Protein AF-A0A7Y4SU28-F1 (afdb_monomer)

Foldseek 3Di:
DDDPDPDPQDFDDLVVVCVLLVHDQDPVLVVVVPDPDPDDDDPDDDVNCVLVSLLSVVLSQCPRPDPDGDDAQDDPDPVVSVSSVVSNVVSCCVRPVPD

Secondary structure (DSSP, 8-state):
---------PPP-HHHHHHHTT----HHHHHHHH---SS------TTS-HHHHHHHHHHHHHHS--S--------SSHHHHHHHHHHHHHHHHHH-TT-

Mean predicted aligned error: 6.08 Å

Structure (mmCIF, N/CA/C/O backbone):
data_AF-A0A7Y4SU28-F1
#
_entry.id   AF-A0A7Y4SU28-F1
#
loop_
_atom_site.group_PDB
_atom_site.id
_atom_site.type_symbol
_atom_site.label_atom_id
_atom_site.label_alt_id
_atom_site.label_comp_id
_atom_site.label_asym_id
_atom_site.label_entity_id
_atom_site.label_seq_id
_atom_site.pdbx_PDB_ins_code
_atom_site.Cartn_x
_atom_site.Cartn_y
_atom_site.Cartn_z
_atom_site.occupancy
_atom_site.B_iso_or_equiv
_atom_site.auth_seq_id
_atom_site.auth_comp_id
_atom_site.auth_asym_id
_atom_site.auth_atom_id
_atom_site.pdbx_PDB_model_num
ATOM 1 N N . MET A 1 1 ? -8.095 -8.531 41.254 1.00 40.12 1 MET A N 1
ATOM 2 C CA . MET A 1 1 ? -8.417 -9.272 40.015 1.00 40.12 1 MET A CA 1
ATOM 3 C C . MET A 1 1 ? -9.547 -8.538 39.311 1.00 40.12 1 MET A C 1
ATOM 5 O O . MET A 1 1 ? -10.706 -8.822 39.564 1.00 40.12 1 MET A O 1
ATOM 9 N N . THR A 1 2 ? -9.220 -7.529 38.511 1.00 44.91 2 THR A N 1
ATOM 10 C CA . THR A 1 2 ? -10.181 -6.822 37.656 1.00 44.91 2 THR A CA 1
ATOM 11 C C . THR A 1 2 ? -9.969 -7.317 36.232 1.00 44.91 2 THR A C 1
ATOM 13 O O . THR A 1 2 ? -8.898 -7.145 35.657 1.00 44.91 2 THR A O 1
ATOM 16 N N . SER A 1 3 ? -10.965 -8.024 35.706 1.00 41.09 3 SER A N 1
ATOM 17 C CA . SER A 1 3 ? -10.998 -8.529 34.335 1.00 41.09 3 SER A CA 1
ATOM 18 C C . SER A 1 3 ? -10.839 -7.376 33.336 1.00 41.09 3 SER A C 1
ATOM 20 O O . SER A 1 3 ? -11.476 -6.340 33.538 1.00 41.09 3 SER A O 1
ATOM 22 N N . PRO A 1 4 ? -10.057 -7.511 32.248 1.00 55.66 4 PRO A N 1
ATOM 23 C CA . PRO A 1 4 ? -10.089 -6.518 31.190 1.00 55.66 4 PRO A CA 1
ATOM 24 C C . PRO A 1 4 ? -11.442 -6.626 30.483 1.00 55.66 4 PRO A C 1
ATOM 26 O O . PRO A 1 4 ? -11.749 -7.619 29.823 1.00 55.66 4 PRO A O 1
ATOM 29 N N . THR A 1 5 ? -12.267 -5.597 30.664 1.00 49.91 5 THR A N 1
ATOM 30 C CA . THR A 1 5 ? -13.434 -5.294 29.839 1.00 49.91 5 THR A CA 1
ATOM 31 C C . THR A 1 5 ? -13.024 -5.437 28.378 1.00 49.91 5 THR A C 1
ATOM 33 O O . THR A 1 5 ? -12.136 -4.726 27.912 1.00 49.91 5 THR A O 1
ATOM 36 N N . GLY A 1 6 ? -13.615 -6.400 27.672 1.00 52.44 6 GLY A N 1
ATOM 37 C CA . GLY A 1 6 ? -13.301 -6.659 26.274 1.00 52.44 6 GLY A CA 1
ATOM 38 C C . GLY A 1 6 ? -13.628 -5.439 25.422 1.00 52.44 6 GLY A C 1
ATOM 39 O O . GLY A 1 6 ? -14.776 -5.245 25.027 1.00 52.44 6 GLY A O 1
ATOM 40 N N . THR A 1 7 ? -12.619 -4.618 25.131 1.00 57.06 7 THR A N 1
ATOM 41 C CA . THR A 1 7 ? -12.693 -3.578 24.109 1.00 57.06 7 THR A CA 1
ATOM 42 C C . THR A 1 7 ? -13.054 -4.270 22.807 1.00 57.06 7 THR A C 1
ATOM 44 O O . THR A 1 7 ? -12.282 -5.070 22.276 1.00 57.06 7 THR A O 1
ATOM 47 N N . ARG A 1 8 ? -14.257 -4.006 22.299 1.00 54.00 8 ARG A N 1
ATOM 48 C CA . ARG A 1 8 ? -14.666 -4.460 20.973 1.00 54.00 8 ARG A CA 1
ATOM 49 C C . ARG A 1 8 ? -13.667 -3.857 19.990 1.00 54.00 8 ARG A C 1
ATOM 51 O O . ARG A 1 8 ? -13.690 -2.653 19.762 1.00 54.00 8 ARG A O 1
ATOM 58 N N . ALA A 1 9 ? -12.747 -4.673 19.480 1.00 63.03 9 ALA A N 1
ATOM 59 C CA . ALA A 1 9 ? -11.752 -4.223 18.521 1.00 63.03 9 ALA A CA 1
ATOM 60 C C . ALA A 1 9 ? -12.492 -3.769 17.259 1.00 63.03 9 ALA A C 1
ATOM 62 O O . ALA A 1 9 ? -12.958 -4.596 16.469 1.00 63.03 9 ALA A O 1
ATOM 63 N N . PHE A 1 10 ? -12.665 -2.457 17.108 1.00 72.94 10 PHE A N 1
ATOM 64 C CA . PHE A 1 10 ? -13.098 -1.876 15.850 1.00 72.94 10 PHE A CA 1
ATOM 65 C C . PHE A 1 10 ? -12.080 -2.318 14.801 1.00 72.94 10 PHE A C 1
ATOM 67 O O . PHE A 1 10 ? -10.883 -2.147 14.997 1.00 72.94 10 PHE A O 1
ATOM 74 N N . ARG A 1 11 ? -12.545 -2.977 13.739 1.00 81.69 11 ARG A N 1
ATOM 75 C CA . ARG A 1 11 ? -11.700 -3.297 12.589 1.00 81.69 11 ARG A CA 1
ATOM 76 C C . ARG A 1 11 ? -12.036 -2.339 11.473 1.00 81.69 11 ARG A C 1
ATOM 78 O O . ARG A 1 11 ? -13.215 -2.093 11.223 1.00 81.69 11 ARG A O 1
ATOM 85 N N . LEU A 1 12 ? -11.009 -1.829 10.809 1.00 90.00 12 LEU A N 1
ATOM 86 C CA . LEU A 1 12 ? -11.193 -0.975 9.650 1.00 90.00 12 LEU A CA 1
ATOM 87 C C . LEU A 1 12 ? -11.743 -1.803 8.478 1.00 90.00 12 LEU A C 1
ATOM 89 O O . LEU A 1 12 ? -11.192 -2.847 8.114 1.00 90.00 12 LEU A O 1
ATOM 93 N N . ASP A 1 13 ? -12.836 -1.334 7.874 1.00 93.62 13 ASP A N 1
ATOM 94 C CA . ASP A 1 13 ? -13.298 -1.861 6.592 1.00 93.62 13 ASP A CA 1
ATOM 95 C C . ASP A 1 13 ? -12.499 -1.198 5.467 1.00 93.62 13 ASP A C 1
ATOM 97 O O . ASP A 1 13 ? -12.669 -0.018 5.156 1.00 93.62 13 ASP A O 1
ATOM 101 N N . LYS A 1 14 ? -11.603 -1.977 4.852 1.00 94.88 14 LYS A N 1
ATOM 102 C CA . LYS A 1 14 ? -10.738 -1.482 3.779 1.00 94.88 14 LYS A CA 1
ATOM 103 C C . LYS A 1 14 ? -11.522 -1.039 2.551 1.00 94.88 14 LYS A C 1
ATOM 105 O O . LYS A 1 14 ? -11.095 -0.105 1.888 1.00 94.88 14 LYS A O 1
ATOM 110 N N . LEU A 1 15 ? -12.633 -1.698 2.218 1.00 94.62 15 LEU A N 1
ATOM 111 C CA . LEU A 1 15 ? -13.385 -1.359 1.010 1.00 94.62 15 LEU A CA 1
ATOM 112 C C . LEU A 1 15 ? -14.117 -0.029 1.180 1.00 94.62 15 LEU A C 1
ATOM 114 O O . LEU A 1 15 ? -14.047 0.795 0.272 1.00 94.62 15 LEU A O 1
ATOM 118 N N . ALA A 1 16 ? -14.716 0.201 2.351 1.00 94.00 16 ALA A N 1
ATOM 119 C CA . ALA A 1 16 ? -15.311 1.492 2.692 1.00 94.00 16 ALA A CA 1
ATOM 120 C C . ALA A 1 16 ? -14.253 2.610 2.688 1.00 94.00 16 ALA A C 1
ATOM 122 O O . ALA A 1 16 ? -14.429 3.625 2.021 1.00 94.00 16 ALA A O 1
ATOM 123 N N . LEU A 1 17 ? -13.088 2.372 3.310 1.00 93.69 17 LEU A N 1
ATOM 124 C CA . LEU A 1 17 ? -11.968 3.319 3.267 1.00 93.69 17 LEU A CA 1
ATOM 125 C C . LEU A 1 17 ? -11.562 3.666 1.826 1.00 93.69 17 LEU A C 1
ATOM 127 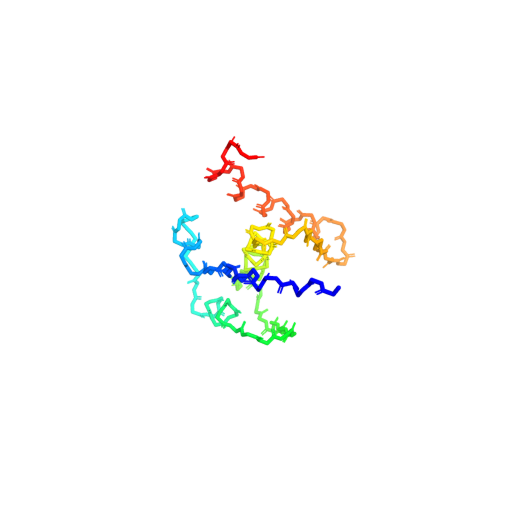O O . LEU A 1 17 ? -11.302 4.820 1.500 1.00 93.69 17 LEU A O 1
ATOM 131 N N . PHE A 1 18 ? -11.461 2.673 0.945 1.00 95.00 18 PHE A N 1
ATOM 132 C CA . PHE A 1 18 ? -11.064 2.909 -0.443 1.00 95.00 18 PHE A CA 1
ATOM 133 C C . PHE A 1 18 ? -12.112 3.688 -1.233 1.00 95.00 18 PHE A C 1
ATOM 135 O O . PHE A 1 18 ? -11.747 4.469 -2.115 1.00 95.00 18 PHE A O 1
ATOM 142 N N . GLU A 1 19 ? -13.389 3.502 -0.915 1.00 94.31 19 GLU A N 1
ATOM 143 C CA . GLU A 1 19 ? -14.469 4.299 -1.476 1.00 94.31 19 GLU A CA 1
ATOM 144 C C . GLU A 1 19 ? -14.333 5.775 -1.081 1.00 94.31 19 GLU A C 1
ATOM 146 O O . GLU A 1 19 ? -14.302 6.624 -1.980 1.00 94.31 19 GLU A O 1
ATOM 151 N N . ASP A 1 20 ? -14.121 6.053 0.210 1.00 92.06 20 ASP A N 1
ATOM 152 C CA . ASP A 1 20 ? -13.913 7.399 0.764 1.00 92.06 20 ASP A CA 1
ATOM 153 C C . ASP A 1 20 ? -12.684 8.091 0.155 1.00 92.06 20 AS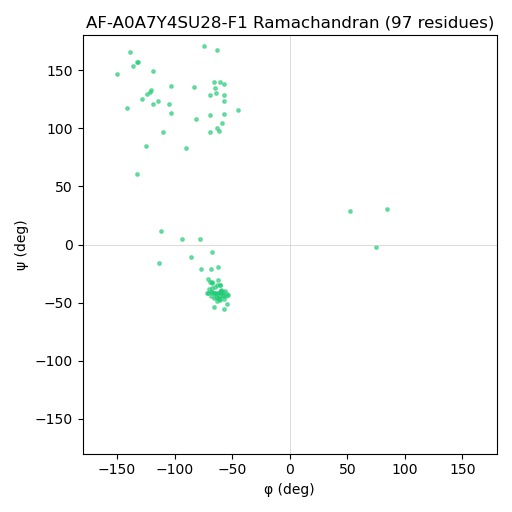P A C 1
ATOM 155 O O . ASP A 1 20 ? -12.725 9.263 -0.230 1.00 92.06 20 ASP A O 1
ATOM 159 N N . LEU A 1 21 ? -11.592 7.340 -0.019 1.00 91.75 21 LEU A N 1
ATOM 160 C CA . LEU A 1 21 ? -10.352 7.812 -0.644 1.00 91.75 21 LEU A CA 1
ATOM 161 C C . LEU A 1 21 ? -10.425 7.881 -2.179 1.00 91.75 21 LEU A C 1
ATOM 163 O O . LEU A 1 21 ? -9.413 8.138 -2.837 1.00 91.75 21 LEU A O 1
ATOM 167 N N . LYS A 1 22 ? -11.596 7.611 -2.775 1.00 93.50 22 LYS A N 1
ATOM 168 C CA . LYS A 1 22 ? -11.824 7.584 -4.232 1.00 93.50 22 LYS A CA 1
ATOM 169 C C . LYS A 1 22 ? -10.824 6.694 -4.983 1.00 93.50 22 LYS A C 1
ATOM 171 O O . LYS A 1 22 ? -10.537 6.913 -6.160 1.00 93.50 22 LYS A O 1
ATOM 176 N N . TYR A 1 23 ? -10.313 5.664 -4.316 1.00 94.94 23 TYR A N 1
ATOM 177 C CA . TYR A 1 23 ? -9.465 4.644 -4.910 1.00 94.94 23 TYR A CA 1
ATOM 178 C C . TYR A 1 23 ? -10.349 3.587 -5.583 1.00 94.94 23 TYR A C 1
ATOM 180 O O . TYR A 1 23 ? -11.380 3.167 -5.055 1.00 94.94 23 TYR A O 1
ATOM 188 N N . ARG A 1 24 ? -9.979 3.187 -6.801 1.00 95.81 24 ARG A N 1
ATOM 189 C CA . ARG A 1 24 ? -10.710 2.202 -7.608 1.00 95.81 24 ARG A CA 1
ATOM 190 C C . ARG A 1 24 ? -9.747 1.075 -7.993 1.00 95.81 24 ARG A C 1
ATOM 192 O O . ARG A 1 24 ? -9.128 1.156 -9.053 1.00 95.81 24 ARG A O 1
ATOM 199 N N . PRO A 1 25 ? -9.557 0.064 -7.122 1.00 96.88 25 PRO A N 1
ATOM 200 C CA . PRO A 1 25 ? -8.698 -1.067 -7.440 1.00 96.88 25 PRO A CA 1
ATOM 201 C C . PRO A 1 25 ? -9.300 -1.877 -8.588 1.00 96.88 25 PRO A C 1
ATOM 203 O O . PRO A 1 25 ? -10.504 -2.133 -8.611 1.00 96.88 25 PRO A O 1
ATOM 206 N N . HIS A 1 26 ? -8.461 -2.339 -9.510 1.00 97.25 26 HIS A N 1
ATOM 207 C CA . HIS A 1 26 ? -8.891 -3.347 -10.480 1.00 97.25 26 HIS A CA 1
ATOM 208 C C . HIS A 1 26 ? -9.007 -4.730 -9.806 1.00 97.25 26 HIS A C 1
ATOM 210 O O . HIS A 1 26 ? -8.561 -4.926 -8.674 1.00 97.25 26 HIS A O 1
ATOM 216 N N . GLU A 1 27 ? -9.564 -5.720 -10.506 1.00 97.00 27 GLU A N 1
ATOM 217 C CA . GLU A 1 27 ? -9.917 -7.028 -9.923 1.00 97.00 27 GLU A CA 1
ATOM 218 C C . GLU A 1 27 ? -8.757 -7.731 -9.197 1.00 97.00 27 GLU A C 1
ATOM 220 O O . GLU A 1 27 ? -8.916 -8.219 -8.077 1.00 97.00 27 GLU A O 1
ATOM 225 N N . GLY A 1 28 ? -7.561 -7.723 -9.789 1.00 96.50 28 GLY A N 1
ATOM 226 C CA . GLY A 1 28 ? -6.362 -8.293 -9.172 1.00 96.50 28 GLY A CA 1
ATOM 227 C C . GLY A 1 28 ? -5.960 -7.606 -7.860 1.00 96.50 28 GLY A C 1
ATOM 228 O O . GLY A 1 28 ? -5.615 -8.282 -6.893 1.00 96.50 28 GLY A O 1
ATOM 229 N N . GLN A 1 29 ? -6.036 -6.275 -7.792 1.00 97.62 29 GLN A N 1
ATOM 230 C CA . GLN A 1 29 ? -5.776 -5.526 -6.556 1.00 97.62 29 GLN A CA 1
ATOM 231 C C . GLN A 1 29 ? -6.856 -5.804 -5.514 1.00 97.62 29 GLN A C 1
ATOM 233 O O . GLN A 1 29 ? -6.553 -6.028 -4.344 1.00 97.62 29 GLN A O 1
ATOM 238 N N . LEU A 1 30 ? -8.117 -5.872 -5.940 1.00 97.44 30 LEU A N 1
ATOM 239 C CA . LEU A 1 30 ? -9.239 -6.183 -5.063 1.00 97.44 30 LEU A CA 1
ATOM 240 C C . LEU A 1 30 ? -9.083 -7.560 -4.400 1.00 97.44 30 LEU A C 1
ATOM 242 O O . LEU A 1 30 ? -9.349 -7.694 -3.205 1.00 97.44 30 LEU A O 1
ATOM 246 N N . ALA A 1 31 ? -8.589 -8.562 -5.134 1.00 96.88 31 ALA A N 1
ATOM 247 C CA . ALA A 1 31 ? -8.272 -9.877 -4.577 1.00 96.88 31 ALA A CA 1
ATOM 248 C C . ALA A 1 31 ? -7.202 -9.795 -3.471 1.00 96.88 31 ALA A C 1
ATOM 250 O O . ALA A 1 31 ? -7.343 -10.417 -2.415 1.00 96.88 31 ALA A O 1
ATOM 251 N N . VAL A 1 32 ? -6.166 -8.972 -3.663 1.00 97.19 32 VAL A N 1
ATOM 252 C CA . VAL A 1 32 ? -5.121 -8.734 -2.653 1.00 97.19 32 VAL A CA 1
ATOM 253 C C . VAL A 1 32 ? -5.693 -8.031 -1.425 1.00 97.19 32 VAL A C 1
ATOM 255 O O . VAL A 1 32 ? -5.425 -8.456 -0.298 1.00 97.19 32 VAL A O 1
ATOM 258 N N . HIS A 1 33 ? -6.505 -6.993 -1.624 1.00 97.12 33 HIS A N 1
ATOM 259 C CA . HIS A 1 33 ? -7.119 -6.224 -0.546 1.00 97.12 33 HIS A CA 1
ATOM 260 C C . HIS A 1 33 ? -8.109 -7.055 0.283 1.00 97.12 33 HIS A C 1
ATOM 262 O O . HIS A 1 33 ? -8.150 -6.920 1.504 1.00 97.12 33 HIS A O 1
ATOM 268 N N . ARG A 1 34 ? -8.869 -7.960 -0.343 1.00 96.25 34 ARG A N 1
ATOM 269 C CA . ARG A 1 34 ? -9.815 -8.853 0.352 1.00 96.25 34 ARG A CA 1
ATOM 270 C C . ARG A 1 34 ? -9.143 -10.031 1.056 1.00 96.25 34 ARG A C 1
ATOM 272 O O . ARG A 1 34 ? -9.734 -10.616 1.963 1.00 96.25 34 ARG A O 1
ATOM 279 N N . SER A 1 35 ? -7.927 -10.393 0.651 1.00 96.69 35 SER A N 1
ATOM 280 C CA . SER A 1 35 ? -7.210 -11.518 1.243 1.00 96.69 35 SER A CA 1
ATOM 281 C C . SER A 1 35 ? -6.886 -11.268 2.718 1.00 96.69 35 SER A C 1
ATOM 283 O O . SER A 1 35 ? -6.329 -10.235 3.089 1.00 96.69 35 SER A O 1
ATOM 285 N N . LYS A 1 36 ? -7.211 -12.259 3.556 1.00 94.12 36 LYS A N 1
ATOM 286 C CA . LYS A 1 36 ? -6.896 -12.294 4.995 1.00 94.12 36 LYS A CA 1
ATOM 287 C C . LYS A 1 36 ? -5.580 -13.022 5.295 1.00 94.12 36 LYS A C 1
ATOM 289 O O . LYS A 1 36 ? -5.255 -13.241 6.459 1.00 94.12 36 LYS A O 1
ATOM 294 N N . ALA A 1 37 ? -4.846 -13.443 4.263 1.00 95.88 37 ALA A N 1
ATOM 295 C CA . ALA A 1 37 ? -3.587 -14.152 4.439 1.00 95.88 37 ALA A CA 1
ATOM 296 C C . ALA A 1 37 ? -2.542 -13.246 5.107 1.00 95.88 37 ALA A C 1
ATOM 298 O O . ALA A 1 37 ? -2.345 -12.102 4.696 1.00 95.88 37 ALA A O 1
ATOM 299 N N . LEU A 1 38 ? -1.831 -13.788 6.101 1.00 93.38 38 LEU A N 1
ATOM 300 C CA . LEU A 1 38 ? -0.761 -13.076 6.812 1.00 93.38 38 LEU A CA 1
ATOM 301 C C . LEU A 1 38 ? 0.378 -12.650 5.876 1.00 93.38 38 LEU A C 1
ATOM 303 O O . LEU A 1 38 ? 0.982 -11.599 6.063 1.00 93.38 38 LEU A O 1
ATOM 307 N N . ARG A 1 39 ? 0.667 -13.471 4.862 1.00 96.00 39 ARG A N 1
ATOM 308 C CA . ARG A 1 39 ? 1.690 -13.220 3.843 1.00 96.00 39 ARG A CA 1
ATOM 309 C C . ARG A 1 39 ? 1.034 -13.287 2.474 1.00 96.00 39 ARG A C 1
ATOM 311 O O . ARG A 1 39 ? 0.321 -14.241 2.177 1.00 96.00 39 ARG A O 1
ATOM 318 N N . ARG A 1 40 ? 1.269 -12.267 1.653 1.00 96.50 40 ARG A N 1
ATOM 319 C CA . ARG A 1 40 ? 0.724 -12.148 0.298 1.00 96.50 40 ARG A CA 1
ATOM 320 C C . ARG A 1 40 ? 1.882 -11.875 -0.650 1.00 96.50 40 ARG A C 1
ATOM 322 O O . ARG A 1 40 ? 2.641 -10.938 -0.426 1.00 96.50 40 ARG A O 1
ATOM 329 N N . VAL A 1 41 ? 2.019 -12.707 -1.678 1.00 96.00 41 VAL A N 1
ATOM 330 C CA . VAL A 1 41 ? 3.074 -12.595 -2.692 1.00 96.00 41 VAL A CA 1
ATOM 331 C C . VAL A 1 41 ? 2.413 -12.277 -4.025 1.00 96.00 41 VAL A C 1
ATOM 333 O O . VAL A 1 41 ? 1.522 -12.999 -4.462 1.00 96.00 41 VAL A O 1
ATOM 336 N N . LEU A 1 42 ? 2.822 -11.173 -4.649 1.00 95.75 42 LEU A N 1
ATOM 337 C CA .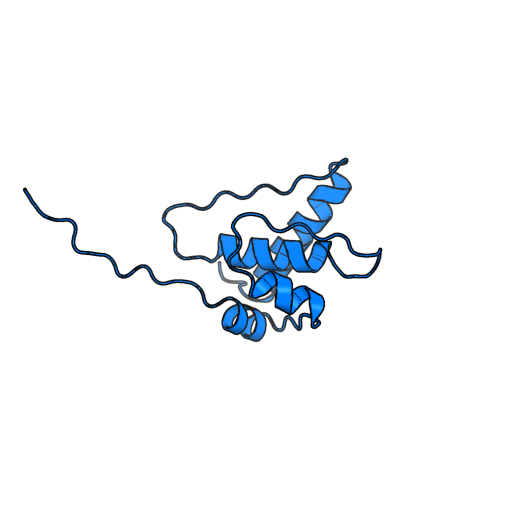 LEU A 1 42 ? 2.247 -10.684 -5.902 1.00 95.75 42 LEU A CA 1
ATOM 338 C C . LEU A 1 42 ? 3.269 -10.856 -7.033 1.00 95.75 42 LEU A C 1
ATOM 340 O O . LEU A 1 42 ? 4.138 -10.005 -7.230 1.00 95.75 42 LEU A O 1
ATOM 344 N N . ALA A 1 43 ? 3.150 -11.942 -7.796 1.00 95.44 43 ALA A N 1
ATOM 345 C CA . ALA A 1 43 ? 3.930 -12.171 -9.012 1.00 95.44 43 ALA A CA 1
ATOM 346 C C . ALA A 1 43 ? 3.185 -11.590 -10.226 1.00 95.44 43 ALA A C 1
ATOM 348 O O . ALA A 1 43 ? 2.432 -12.283 -10.906 1.00 95.44 43 ALA A O 1
ATOM 349 N N . CYS A 1 44 ? 3.335 -10.284 -10.461 1.00 94.94 44 CYS A N 1
ATOM 350 C CA . CYS A 1 44 ? 2.582 -9.564 -11.494 1.00 94.94 44 CYS A CA 1
ATOM 351 C C . CYS A 1 44 ? 3.487 -8.672 -12.356 1.00 94.94 44 CYS A C 1
ATOM 353 O O . CYS A 1 44 ? 4.542 -8.220 -11.903 1.00 94.94 44 CYS A O 1
ATOM 355 N N . GLY A 1 45 ? 3.041 -8.345 -13.573 1.00 94.56 45 GLY A N 1
ATOM 356 C CA . GLY A 1 45 ? 3.800 -7.544 -14.539 1.00 94.56 45 GLY A CA 1
ATOM 357 C C . GLY A 1 45 ? 4.107 -6.101 -14.108 1.00 94.56 45 GLY A C 1
ATOM 358 O O . GLY A 1 45 ? 3.559 -5.560 -13.136 1.00 94.56 45 GLY A O 1
ATOM 359 N N . VAL A 1 46 ? 5.010 -5.453 -14.849 1.00 89.38 46 VAL A N 1
ATOM 360 C CA . VAL A 1 46 ? 5.176 -3.989 -14.831 1.00 89.38 46 VAL A CA 1
ATOM 361 C C . VAL A 1 46 ? 3.849 -3.366 -15.288 1.00 89.38 46 VAL A C 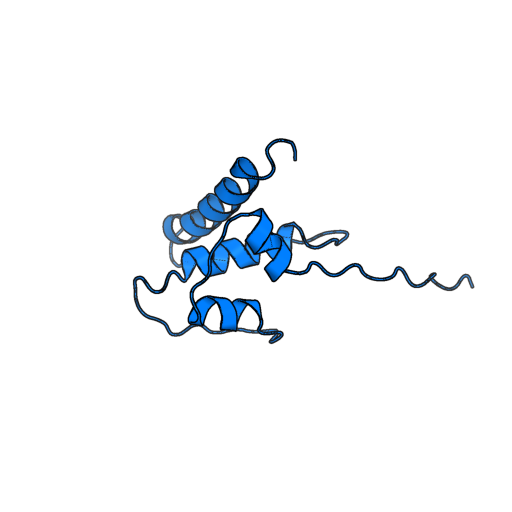1
ATOM 363 O O . VAL A 1 46 ? 3.202 -3.919 -16.163 1.00 89.38 46 VAL A O 1
ATOM 366 N N . ARG A 1 47 ? 3.381 -2.265 -14.694 1.00 92.81 47 ARG A N 1
ATOM 367 C CA . ARG A 1 47 ? 2.032 -1.671 -14.916 1.00 92.81 47 ARG A CA 1
ATOM 368 C C . ARG A 1 47 ? 0.828 -2.367 -14.275 1.00 92.81 47 ARG A C 1
ATOM 370 O O . ARG A 1 47 ? -0.255 -1.804 -14.318 1.00 92.81 47 ARG A O 1
ATOM 377 N N . TRP A 1 48 ? 1.001 -3.487 -13.575 1.00 97.19 48 TRP A N 1
ATOM 378 C CA . TRP A 1 48 ? -0.088 -4.033 -12.746 1.00 97.19 48 TRP A CA 1
ATOM 379 C C . TRP A 1 48 ? -0.506 -3.07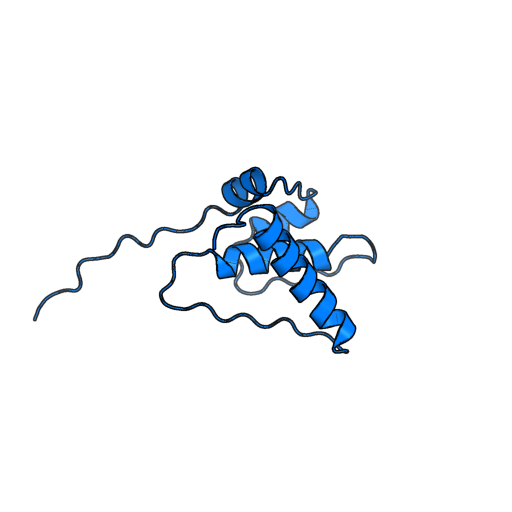8 -11.604 1.00 97.19 48 TRP A C 1
ATOM 381 O O . TRP A 1 48 ? -1.575 -3.204 -11.031 1.00 97.19 48 TRP A O 1
ATOM 391 N N . GLY A 1 49 ? 0.345 -2.113 -11.239 1.00 95.62 49 GLY A N 1
ATOM 392 C CA . GLY A 1 49 ? 0.047 -1.169 -10.154 1.00 95.62 49 GLY A CA 1
ATOM 393 C C . GLY A 1 49 ? 0.395 -1.704 -8.763 1.00 95.62 49 GLY A C 1
ATOM 394 O O . GLY A 1 49 ? -0.237 -1.333 -7.779 1.00 95.62 49 GLY A O 1
ATOM 395 N N . LYS A 1 50 ? 1.425 -2.559 -8.661 1.00 95.75 50 LYS A N 1
ATOM 396 C CA . LYS A 1 50 ? 1.883 -3.143 -7.385 1.00 95.75 50 LYS A CA 1
ATOM 397 C C . LYS A 1 50 ? 2.207 -2.071 -6.338 1.00 95.75 50 LYS A C 1
ATOM 399 O O . LYS A 1 50 ? 1.802 -2.215 -5.192 1.00 95.75 50 LYS A O 1
ATOM 404 N N . SER A 1 51 ? 2.878 -0.991 -6.744 1.00 95.31 51 SER A N 1
ATOM 405 C CA . SER A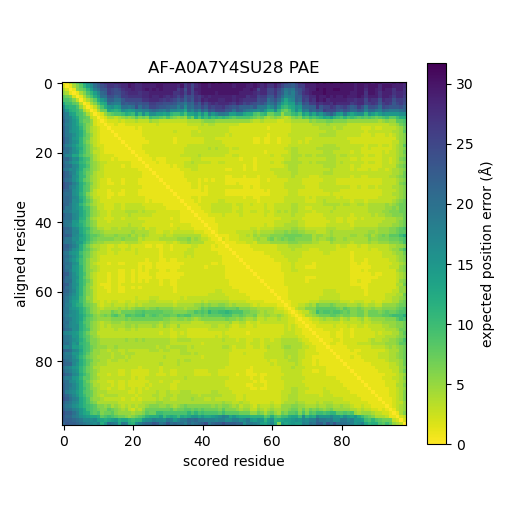 1 51 ? 3.225 0.123 -5.854 1.00 95.31 51 SER A CA 1
ATOM 406 C C . SER A 1 51 ? 1.983 0.807 -5.288 1.00 95.31 51 SER A C 1
ATOM 408 O O . SER A 1 51 ? 1.882 0.969 -4.081 1.00 95.31 51 SER A O 1
ATOM 410 N N . THR A 1 52 ? 0.991 1.104 -6.132 1.00 95.75 52 THR A N 1
ATOM 411 C CA . THR A 1 52 ? -0.279 1.708 -5.696 1.00 95.75 52 THR A CA 1
ATOM 412 C C . THR A 1 52 ? -1.063 0.778 -4.775 1.00 95.75 52 THR A C 1
ATOM 414 O O . THR A 1 52 ? -1.535 1.210 -3.729 1.00 95.75 52 THR A O 1
ATOM 417 N N . CYS A 1 53 ? -1.125 -0.516 -5.101 1.00 97.19 53 CYS A N 1
ATOM 418 C CA . CYS A 1 53 ? -1.725 -1.527 -4.232 1.00 97.19 53 CYS A CA 1
ATOM 419 C C . CYS A 1 53 ? -1.048 -1.577 -2.851 1.00 97.19 53 CYS A C 1
ATOM 421 O O . CYS A 1 53 ? -1.732 -1.637 -1.831 1.00 97.19 53 CYS A O 1
ATOM 423 N N . ALA A 1 54 ? 0.289 -1.543 -2.816 1.00 96.44 54 ALA A N 1
ATOM 424 C CA . ALA A 1 54 ? 1.064 -1.537 -1.579 1.00 96.44 54 ALA A CA 1
ATOM 425 C C . ALA A 1 54 ? 0.845 -0.249 -0.772 1.00 96.44 54 ALA A C 1
ATOM 427 O O . ALA A 1 54 ? 0.656 -0.326 0.439 1.00 96.44 54 ALA A O 1
ATOM 428 N N . SER A 1 55 ? 0.792 0.915 -1.430 1.00 96.56 55 SER A N 1
ATOM 429 C CA . SER A 1 55 ? 0.491 2.191 -0.774 1.00 96.56 55 SER A CA 1
ATOM 430 C C . SER A 1 55 ? -0.884 2.182 -0.112 1.00 96.56 55 SER A C 1
ATOM 432 O O . SER A 1 55 ? -1.005 2.581 1.040 1.00 96.56 55 SER A O 1
ATOM 434 N N . MET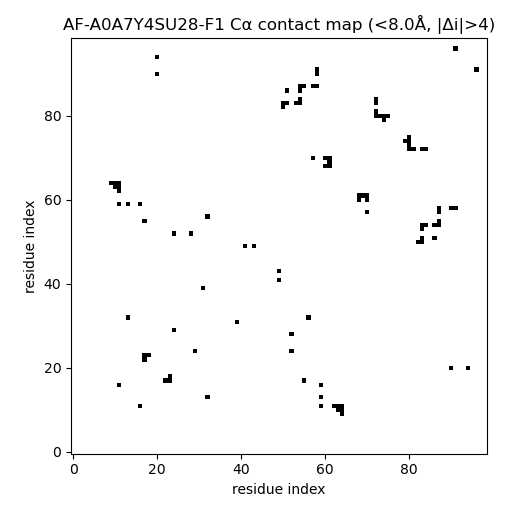 A 1 56 ? -1.916 1.660 -0.780 1.00 96.75 56 MET A N 1
ATOM 435 C CA . MET A 1 56 ? -3.265 1.606 -0.201 1.00 96.75 56 MET A CA 1
ATOM 436 C C . MET A 1 56 ? -3.377 0.616 0.966 1.00 96.75 56 MET A C 1
ATOM 438 O O . MET A 1 56 ? -4.108 0.872 1.921 1.00 96.75 56 MET A O 1
ATOM 442 N N . GLU A 1 57 ? -2.616 -0.484 0.947 1.00 96.62 57 GLU A N 1
ATOM 443 C CA . GLU A 1 57 ? -2.496 -1.366 2.117 1.00 96.62 57 GLU A CA 1
ATOM 444 C C . GLU A 1 57 ? -1.753 -0.690 3.276 1.00 96.62 57 GLU A C 1
ATOM 446 O O . GLU A 1 57 ? -2.146 -0.870 4.427 1.00 96.62 57 GLU A O 1
ATOM 451 N N . ALA A 1 58 ? -0.722 0.112 2.990 1.00 95.44 58 ALA A N 1
ATOM 452 C CA . ALA A 1 58 ? -0.032 0.896 4.008 1.00 95.44 58 ALA A CA 1
ATOM 453 C C . ALA A 1 58 ? -0.965 1.946 4.629 1.00 95.44 58 ALA A C 1
ATOM 455 O O . ALA A 1 58 ? -1.045 2.030 5.849 1.00 95.44 58 ALA A O 1
ATOM 456 N N . VAL A 1 59 ? -1.732 2.679 3.814 1.00 94.88 59 VAL A N 1
ATOM 457 C CA . VAL A 1 59 ? -2.743 3.644 4.283 1.00 94.88 59 VAL A CA 1
ATOM 458 C C . VAL A 1 59 ? -3.774 2.968 5.190 1.00 94.88 59 VAL A C 1
ATOM 460 O O . VAL A 1 59 ? -4.032 3.456 6.287 1.00 94.88 59 VAL A O 1
ATOM 463 N N . ALA A 1 60 ? -4.306 1.810 4.790 1.00 94.56 60 ALA A N 1
ATOM 464 C CA . ALA A 1 60 ? -5.222 1.043 5.633 1.00 94.56 60 ALA A CA 1
ATOM 465 C C . ALA A 1 60 ? -4.578 0.610 6.963 1.00 94.56 60 ALA A C 1
ATOM 467 O O . ALA A 1 60 ? -5.215 0.695 8.006 1.00 94.56 60 ALA A O 1
ATOM 468 N N . ALA A 1 61 ? -3.311 0.182 6.946 1.00 92.81 61 ALA A N 1
ATOM 469 C CA . ALA A 1 61 ? -2.593 -0.233 8.152 1.00 92.81 61 ALA A CA 1
ATOM 470 C C . ALA A 1 61 ? -2.238 0.934 9.093 1.00 92.81 61 ALA A C 1
ATOM 472 O O . ALA A 1 61 ? -2.136 0.720 10.303 1.00 92.81 61 ALA A O 1
ATOM 473 N N . ILE A 1 62 ? -2.039 2.138 8.547 1.00 91.88 62 ILE A N 1
ATOM 474 C CA . ILE A 1 62 ? -1.818 3.382 9.299 1.00 91.88 62 ILE A CA 1
ATOM 475 C C . ILE A 1 62 ? -3.115 3.832 9.983 1.00 91.88 62 ILE A C 1
ATOM 477 O O . ILE A 1 62 ? -3.083 4.263 11.130 1.00 91.88 62 ILE A O 1
ATOM 481 N N . LEU A 1 63 ? -4.250 3.726 9.286 1.00 91.31 63 LEU A N 1
ATOM 482 C CA . LEU A 1 63 ? -5.556 4.179 9.779 1.00 91.31 63 LEU A CA 1
ATOM 483 C C . LEU A 1 63 ? -6.297 3.139 10.629 1.00 91.31 63 LEU A C 1
ATOM 485 O O . LEU A 1 63 ? -7.311 3.468 11.247 1.00 91.31 63 LEU A O 1
ATOM 489 N N . GLU A 1 64 ? -5.821 1.895 10.663 1.00 90.94 64 GLU A N 1
ATOM 490 C CA . GLU A 1 64 ? -6.382 0.861 11.525 1.00 90.94 64 GLU A CA 1
ATOM 491 C C . GLU A 1 64 ? -6.327 1.328 12.994 1.00 90.94 64 GLU A C 1
ATOM 493 O O . GLU A 1 64 ? -5.260 1.726 13.469 1.00 90.94 64 GLU A O 1
ATOM 498 N N . PRO A 1 65 ? -7.442 1.268 13.742 1.00 88.75 65 PRO A N 1
ATOM 499 C CA . PRO A 1 65 ? -7.483 1.705 15.133 1.00 88.75 65 PRO A CA 1
ATOM 500 C C . PRO A 1 65 ? -6.672 0.746 16.016 1.00 88.75 65 PRO A C 1
ATOM 502 O O . PRO A 1 65 ? -7.140 -0.313 16.440 1.00 88.75 65 PRO A O 1
ATOM 505 N N . ARG A 1 66 ? -5.420 1.122 16.276 1.00 86.81 66 ARG A N 1
ATOM 506 C CA . ARG A 1 66 ? -4.453 0.406 17.116 1.00 86.81 66 ARG A CA 1
ATOM 507 C C . ARG A 1 66 ? -3.735 1.405 18.008 1.00 86.81 66 ARG A C 1
ATOM 509 O O . ARG A 1 66 ? -3.595 2.562 17.632 1.00 86.81 66 ARG A O 1
ATOM 516 N N . GLU A 1 67 ? -3.245 0.947 19.155 1.00 85.19 67 GLU A N 1
ATOM 517 C CA . GLU A 1 67 ? -2.418 1.778 20.041 1.00 85.19 67 GLU A CA 1
ATOM 518 C C . GLU A 1 67 ? -1.142 2.257 19.333 1.00 85.19 67 GLU A C 1
ATOM 520 O O . GLU A 1 67 ? -0.753 3.415 19.444 1.00 85.19 67 GLU A O 1
ATOM 525 N N . SER A 1 68 ? -0.521 1.375 18.547 1.00 84.12 68 SER A N 1
ATOM 526 C CA . SER A 1 68 ? 0.587 1.713 17.660 1.00 84.12 68 SER A CA 1
ATOM 527 C C . SER A 1 68 ? 0.600 0.796 16.435 1.00 84.12 68 SER A C 1
ATOM 529 O O . SER A 1 68 ? 0.202 -0.371 16.494 1.00 84.12 68 SER A O 1
ATOM 531 N N . SER A 1 69 ? 1.034 1.336 15.297 1.00 86.56 69 SER A N 1
ATOM 532 C CA . SER A 1 69 ? 1.211 0.602 14.043 1.00 86.56 69 SER A CA 1
ATOM 533 C C . SER A 1 69 ? 2.475 1.119 13.366 1.00 86.56 69 SER A C 1
ATOM 535 O O . SER A 1 69 ? 2.565 2.300 13.041 1.00 86.56 69 SER A O 1
ATOM 537 N N . VAL A 1 70 ? 3.471 0.250 13.187 1.00 90.31 70 VAL A N 1
ATOM 538 C CA . VAL A 1 70 ? 4.730 0.581 12.505 1.00 90.31 70 VAL A CA 1
ATOM 539 C C . VAL A 1 70 ? 4.861 -0.321 11.287 1.00 90.31 70 VAL A C 1
ATOM 541 O O . VAL A 1 70 ? 4.856 -1.546 11.402 1.00 90.31 70 VAL A O 1
ATOM 544 N N . GLY A 1 71 ? 4.965 0.294 10.111 1.00 91.62 71 GLY A N 1
ATOM 545 C CA . GLY A 1 71 ? 5.105 -0.388 8.829 1.00 91.62 71 GLY A CA 1
ATOM 546 C C . GLY A 1 71 ? 6.411 -0.015 8.142 1.00 91.62 71 GLY A C 1
ATOM 547 O O . GLY A 1 71 ? 6.909 1.096 8.299 1.00 91.62 71 GLY A O 1
ATOM 548 N N . TRP A 1 72 ? 6.954 -0.949 7.364 1.00 95.19 72 TRP A N 1
ATOM 549 C CA . TRP A 1 72 ? 8.190 -0.757 6.612 1.00 95.19 72 TRP A CA 1
ATOM 550 C C . TRP A 1 72 ? 7.910 -0.942 5.128 1.00 95.19 72 TRP A C 1
ATOM 552 O O . TRP A 1 72 ? 7.282 -1.922 4.721 1.00 95.19 72 TRP A O 1
ATOM 562 N N . VAL A 1 73 ? 8.409 -0.015 4.316 1.00 95.38 73 VAL A N 1
ATOM 563 C CA . VAL A 1 73 ? 8.497 -0.184 2.868 1.00 95.38 73 VAL A CA 1
ATOM 564 C C . VAL A 1 73 ? 9.953 -0.456 2.538 1.00 95.38 73 VAL A C 1
ATOM 566 O O . VAL A 1 73 ? 10.821 0.360 2.833 1.00 95.38 73 VAL A O 1
ATOM 569 N N . VAL A 1 74 ? 10.212 -1.600 1.916 1.00 95.62 74 VAL A N 1
ATOM 570 C CA . VAL A 1 74 ? 11.565 -2.024 1.560 1.00 95.62 74 VAL A CA 1
ATOM 571 C C . VAL A 1 74 ? 11.634 -2.227 0.054 1.00 95.62 74 VAL A C 1
ATOM 573 O O . VAL A 1 74 ? 10.776 -2.877 -0.541 1.00 95.62 74 VAL A O 1
ATOM 576 N N . GLY A 1 75 ? 12.661 -1.651 -0.557 1.00 94.00 75 GLY A N 1
ATOM 577 C CA . GLY A 1 75 ? 12.983 -1.790 -1.970 1.00 94.00 75 GLY A CA 1
ATOM 578 C C . GLY A 1 75 ? 14.494 -1.939 -2.145 1.00 94.00 75 GLY A C 1
ATOM 579 O O . GLY A 1 75 ? 15.243 -1.667 -1.207 1.00 94.00 75 GLY A O 1
ATOM 580 N N . PRO A 1 76 ? 14.960 -2.368 -3.328 1.00 95.88 76 PRO A N 1
ATOM 581 C CA . PRO A 1 76 ? 16.388 -2.567 -3.576 1.00 95.88 76 PRO A CA 1
ATOM 582 C C . PRO A 1 76 ? 17.174 -1.247 -3.599 1.00 95.88 76 PRO A C 1
ATOM 584 O O . PRO A 1 76 ? 18.382 -1.251 -3.396 1.00 95.88 76 PRO A O 1
ATOM 587 N N . THR A 1 77 ? 16.494 -0.120 -3.822 1.00 97.19 77 THR A N 1
ATOM 588 C CA . THR A 1 77 ? 17.052 1.228 -3.682 1.00 97.19 77 THR A CA 1
ATOM 589 C C . THR A 1 77 ? 16.111 2.100 -2.862 1.00 97.19 77 THR A C 1
ATOM 591 O O . THR A 1 77 ? 14.901 1.842 -2.798 1.00 97.19 77 THR A O 1
ATOM 594 N N . TYR A 1 78 ? 16.664 3.157 -2.262 1.00 96.12 78 TYR A N 1
ATOM 595 C CA . TYR A 1 78 ? 15.877 4.125 -1.504 1.00 96.12 78 TYR A CA 1
ATOM 596 C C . TYR A 1 78 ? 14.787 4.760 -2.371 1.00 96.12 78 TYR A C 1
ATOM 598 O O . TYR A 1 78 ? 13.642 4.809 -1.944 1.00 96.12 78 TYR A O 1
ATOM 606 N N . ASP A 1 79 ? 15.092 5.141 -3.614 1.00 95.69 79 ASP A N 1
ATOM 607 C CA . ASP A 1 79 ? 14.120 5.774 -4.516 1.00 95.69 79 ASP A CA 1
ATOM 608 C C . ASP A 1 79 ? 12.896 4.893 -4.793 1.00 95.69 79 ASP A C 1
ATOM 610 O O . ASP A 1 79 ? 11.759 5.372 -4.809 1.00 95.69 79 ASP A O 1
ATOM 614 N N . LEU A 1 80 ? 13.109 3.584 -4.962 1.00 93.44 80 LEU A N 1
ATOM 615 C CA . LEU A 1 80 ? 12.024 2.634 -5.206 1.00 93.44 80 LEU A CA 1
ATOM 616 C C . LEU A 1 80 ? 11.146 2.432 -3.968 1.00 93.44 80 LEU A C 1
ATOM 618 O O . LEU A 1 80 ? 9.925 2.333 -4.098 1.00 93.44 80 LEU A O 1
ATOM 622 N N . ALA A 1 81 ? 11.741 2.399 -2.773 1.00 95.50 81 ALA A N 1
ATOM 623 C CA . ALA A 1 81 ? 10.981 2.357 -1.525 1.00 95.50 81 ALA A CA 1
ATOM 624 C C . ALA A 1 81 ? 10.241 3.686 -1.278 1.00 95.50 81 ALA A C 1
ATOM 626 O O . ALA A 1 81 ? 9.049 3.711 -0.962 1.00 95.50 81 ALA A O 1
ATOM 627 N N . HIS A 1 82 ? 10.928 4.803 -1.499 1.00 95.88 82 HIS A N 1
ATOM 628 C CA . HIS A 1 82 ? 10.420 6.150 -1.289 1.00 95.88 82 HIS A CA 1
ATOM 629 C C . HIS A 1 82 ? 9.218 6.465 -2.187 1.00 95.88 82 HIS A C 1
ATOM 631 O O . HIS A 1 82 ? 8.313 7.178 -1.761 1.00 95.88 82 HIS A O 1
ATOM 637 N N . LEU A 1 83 ? 9.139 5.879 -3.387 1.00 95.12 83 LEU A N 1
ATOM 638 C CA . LEU A 1 83 ? 7.966 5.981 -4.259 1.00 95.12 83 LEU A CA 1
ATOM 639 C C . LEU A 1 83 ? 6.670 5.548 -3.554 1.00 95.12 83 LEU A C 1
ATOM 641 O O . LEU A 1 83 ? 5.682 6.281 -3.576 1.00 95.12 83 LEU A O 1
ATOM 645 N N . VAL A 1 84 ? 6.670 4.368 -2.928 1.00 95.88 84 VAL A N 1
ATOM 646 C CA . VAL A 1 84 ? 5.482 3.824 -2.246 1.00 95.88 84 VAL A CA 1
ATOM 647 C C . VAL A 1 84 ? 5.156 4.664 -1.015 1.00 95.88 84 VAL A C 1
ATOM 649 O O . VAL A 1 84 ? 3.987 4.972 -0.791 1.00 95.88 84 VAL A O 1
ATOM 652 N N . TYR A 1 85 ? 6.181 5.076 -0.259 1.00 95.50 85 TYR A N 1
ATOM 653 C CA . TYR A 1 85 ? 6.027 5.971 0.889 1.00 95.50 85 TYR A CA 1
ATOM 654 C C . TYR A 1 85 ? 5.350 7.290 0.494 1.00 95.50 85 TYR A C 1
ATOM 656 O O . TYR A 1 85 ? 4.290 7.620 1.022 1.00 95.50 85 TYR A O 1
ATOM 664 N N . ARG A 1 86 ? 5.907 8.008 -0.491 1.00 95.56 86 ARG A N 1
ATOM 665 C CA . ARG A 1 86 ? 5.353 9.277 -0.982 1.00 95.56 86 ARG A CA 1
ATOM 666 C C . ARG A 1 86 ? 3.931 9.121 -1.488 1.00 95.56 86 ARG A C 1
ATOM 668 O O . ARG A 1 86 ? 3.103 9.988 -1.237 1.00 95.56 86 ARG A O 1
ATOM 675 N N . GLN A 1 87 ? 3.648 8.032 -2.198 1.00 94.94 87 GLN A N 1
ATOM 676 C CA . GLN A 1 87 ? 2.307 7.777 -2.702 1.00 94.94 87 GLN A CA 1
ATOM 677 C C . GLN A 1 87 ? 1.308 7.587 -1.549 1.00 94.94 87 GLN A C 1
ATOM 679 O O . GLN A 1 87 ? 0.224 8.160 -1.606 1.00 94.94 87 GLN A O 1
ATOM 684 N N . SER A 1 88 ? 1.673 6.865 -0.484 1.00 94.44 88 SER A N 1
ATOM 685 C CA . SER A 1 88 ? 0.829 6.719 0.711 1.00 94.44 88 SER A CA 1
ATOM 686 C C . SER A 1 88 ? 0.559 8.058 1.400 1.00 94.44 88 SER A C 1
ATOM 688 O O . SER A 1 88 ? -0.593 8.362 1.703 1.00 94.44 88 SER A O 1
ATOM 690 N N . VAL A 1 89 ? 1.601 8.873 1.604 1.00 93.06 89 VAL A N 1
ATOM 691 C CA . VAL A 1 89 ? 1.483 10.207 2.220 1.00 93.06 89 VAL A CA 1
ATOM 692 C C . VAL A 1 89 ? 0.582 11.113 1.383 1.00 93.06 89 VAL A C 1
ATOM 694 O O . VAL A 1 89 ? -0.377 11.668 1.907 1.00 93.06 89 VAL A O 1
ATOM 697 N N . ALA A 1 90 ? 0.797 11.171 0.067 1.00 91.75 90 ALA A N 1
ATOM 698 C CA . ALA A 1 90 ? -0.015 11.992 -0.827 1.00 91.75 90 ALA A CA 1
ATOM 699 C C . ALA A 1 90 ? -1.504 11.590 -0.826 1.00 91.75 90 ALA A C 1
ATOM 701 O O . ALA A 1 90 ? -2.378 12.447 -0.958 1.00 91.75 90 ALA A O 1
ATOM 702 N N . PHE A 1 91 ? -1.819 10.295 -0.678 1.00 89.12 91 PHE A N 1
ATOM 703 C CA . PHE A 1 91 ? -3.208 9.844 -0.539 1.00 89.12 91 PHE A CA 1
ATOM 704 C C . PHE A 1 91 ? -3.852 10.345 0.753 1.00 89.12 91 PHE A C 1
ATOM 706 O O . PHE A 1 91 ? -5.011 10.767 0.710 1.00 89.12 91 PHE A O 1
ATOM 713 N N . LEU A 1 92 ? -3.110 10.302 1.862 1.00 89.44 92 LEU A N 1
ATOM 714 C CA . LEU A 1 92 ? -3.559 10.794 3.161 1.00 89.44 92 LEU A CA 1
ATOM 715 C C . LEU A 1 92 ? -3.752 12.311 3.131 1.00 89.44 92 LEU A C 1
ATOM 717 O O . LEU A 1 92 ? -4.860 12.767 3.380 1.00 89.44 92 LEU A O 1
ATOM 721 N N . GLU A 1 93 ? -2.742 13.082 2.729 1.00 90.25 93 GLU A N 1
ATOM 722 C CA . GLU A 1 93 ? -2.801 14.554 2.680 1.00 90.25 93 GLU A CA 1
ATOM 723 C C . GLU A 1 93 ? -3.968 15.062 1.825 1.00 90.25 93 GLU A C 1
ATOM 725 O O . GLU A 1 93 ? -4.665 16.007 2.191 1.00 90.25 93 GLU A O 1
ATOM 730 N N . LYS A 1 94 ? -4.225 14.405 0.688 1.00 88.88 94 LYS A N 1
ATOM 731 C CA . LYS A 1 94 ? -5.292 14.799 -0.235 1.00 88.88 94 LYS A CA 1
ATOM 732 C C . LYS A 1 94 ? -6.700 14.609 0.339 1.00 88.88 94 LYS A C 1
ATOM 734 O O . LYS A 1 94 ? -7.602 15.352 -0.044 1.00 88.88 94 LYS A O 1
ATOM 739 N N . HIS A 1 95 ? -6.914 13.600 1.181 1.00 85.44 95 HIS A N 1
ATOM 740 C CA . HIS A 1 95 ? -8.256 13.216 1.643 1.00 85.44 95 HIS A CA 1
ATOM 741 C C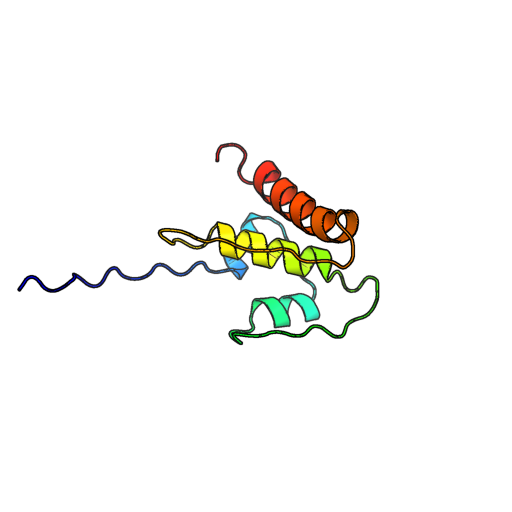 . HIS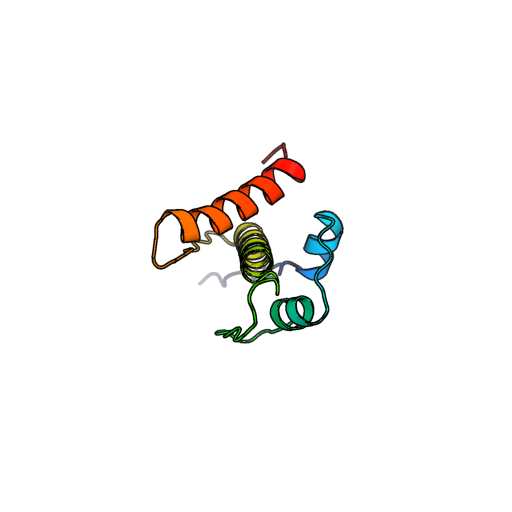 A 1 95 ? -8.481 13.454 3.139 1.00 85.44 95 HIS A C 1
ATOM 743 O O . HIS A 1 95 ? -9.626 13.472 3.583 1.00 85.44 95 HIS A O 1
ATOM 749 N N . LEU A 1 96 ? -7.413 13.661 3.908 1.00 83.94 96 LEU A N 1
ATOM 750 C CA . LEU A 1 96 ? -7.423 13.886 5.351 1.00 83.94 96 LEU A CA 1
ATOM 751 C C . LEU A 1 96 ? -6.540 15.098 5.711 1.00 83.94 96 LEU A C 1
ATOM 753 O O . LEU A 1 96 ? -5.600 14.953 6.483 1.00 83.94 96 LEU A O 1
ATOM 757 N N . PRO A 1 97 ? -6.835 16.309 5.205 1.00 70.81 97 PRO A N 1
ATOM 758 C CA . PRO A 1 97 ? -5.975 17.488 5.385 1.00 70.81 97 PRO A CA 1
ATOM 759 C C . PRO A 1 97 ? -5.892 18.012 6.832 1.00 70.81 97 PRO A C 1
ATOM 761 O O . PRO A 1 97 ? -5.153 18.954 7.102 1.00 70.81 97 PRO A O 1
ATOM 764 N N . HIS A 1 98 ? -6.685 17.460 7.754 1.00 67.56 98 HIS A N 1
ATOM 765 C CA . HIS A 1 98 ? -6.786 17.902 9.151 1.00 67.56 98 HIS A CA 1
ATOM 766 C C . HIS A 1 98 ? -6.214 16.889 10.159 1.00 67.56 98 HIS A C 1
ATOM 768 O O . HIS A 1 98 ? -6.468 17.017 11.357 1.00 67.56 98 HIS A O 1
ATOM 774 N N . ARG A 1 99 ? -5.488 15.870 9.688 1.00 53.09 99 ARG A N 1
ATOM 775 C CA . ARG A 1 99 ? -4.703 14.940 10.511 1.00 53.09 99 ARG A CA 1
ATOM 776 C C . ARG A 1 99 ? -3.243 14.993 10.099 1.00 53.09 99 ARG A C 1
ATOM 778 O O . ARG A 1 99 ? -2.411 14.783 11.004 1.00 53.09 99 ARG A O 1
#

pLDDT: mean 88.74, std 13.8, range [40.12, 97.62]

Solvent-accessible surface area (backbone atoms only — not comparable to full-atom values): 6486 Å² total; per-residue (Å²): 140,81,79,82,76,79,73,80,78,66,73,72,57,62,67,63,50,31,56,76,65,69,54,80,72,53,73,73,48,44,54,59,72,70,50,84,63,95,73,82,84,85,92,70,65,90,87,70,45,64,56,60,52,49,17,54,51,48,44,49,53,67,68,36,78,58,100,74,73,87,86,84,76,83,51,100,43,68,70,65,20,45,50,31,52,52,52,28,50,54,56,43,53,75,72,44,79,87,116

Radius of gyration: 15.47 Å; Cα contacts (8 Å, |Δi|>4): 53; chains: 1; bounding box: 32×32×55 Å

Sequence (99 aa):
MTSPTGTRAFRLDKLALFEDLKYRPHEGQLAVHRSKALRRVLACGVRWGKSTCASMEAVAAILEPRESSVGWVVGPTYDLAHLVYRQSVAFLEKHLPHR